Protein AF-A0A2W1JSF0-F1 (afdb_monomer_lite)

Structure (mmCIF, N/CA/C/O backbone):
data_AF-A0A2W1JSF0-F1
#
_entry.id   AF-A0A2W1JSF0-F1
#
loop_
_atom_site.group_PDB
_atom_site.id
_atom_site.type_symbol
_atom_site.label_atom_id
_atom_site.label_alt_id
_atom_site.label_comp_id
_atom_site.label_asym_id
_atom_site.label_entity_id
_atom_site.label_seq_id
_atom_site.pdbx_PDB_ins_code
_atom_site.Cartn_x
_atom_site.Cartn_y
_atom_site.Cartn_z
_atom_site.occupancy
_atom_site.B_iso_or_equiv
_atom_site.auth_seq_id
_atom_site.auth_comp_id
_atom_site.auth_asym_id
_atom_site.auth_atom_id
_atom_site.pdbx_PDB_model_num
ATOM 1 N N . MET A 1 1 ? -9.038 -30.472 50.597 1.00 50.09 1 MET A N 1
ATOM 2 C CA . MET A 1 1 ? -8.849 -29.335 49.670 1.00 50.09 1 MET A CA 1
ATOM 3 C C . MET A 1 1 ? -7.783 -29.728 48.658 1.00 50.09 1 MET A C 1
ATOM 5 O O . MET A 1 1 ? -6.605 -29.688 48.973 1.00 50.09 1 MET A O 1
ATOM 9 N N . LYS A 1 2 ? -8.177 -30.269 47.503 1.00 57.00 2 LYS A N 1
ATOM 10 C CA . LYS A 1 2 ? -7.254 -30.855 46.518 1.00 57.00 2 LYS A CA 1
ATOM 11 C C . LYS A 1 2 ? -7.828 -30.536 45.143 1.00 57.00 2 LYS A C 1
ATOM 13 O O . LYS A 1 2 ? -8.670 -31.278 44.676 1.00 57.00 2 LYS A O 1
ATOM 18 N N . ASN A 1 3 ? -7.523 -29.329 44.659 1.00 56.81 3 ASN A N 1
ATOM 19 C CA . ASN A 1 3 ? -7.727 -28.831 43.282 1.00 56.81 3 ASN A CA 1
ATOM 20 C C . ASN A 1 3 ? -7.264 -27.365 43.106 1.00 56.81 3 ASN A C 1
ATOM 22 O O . ASN A 1 3 ? -7.208 -26.872 41.986 1.00 56.81 3 ASN A O 1
ATOM 26 N N . GLN A 1 4 ? -6.853 -26.672 44.178 1.00 57.56 4 GLN A N 1
ATOM 27 C CA . GLN A 1 4 ? -6.382 -25.276 44.116 1.00 57.56 4 GLN A CA 1
ATOM 28 C C . GLN A 1 4 ? -5.031 -25.077 43.400 1.00 57.56 4 GLN A C 1
ATOM 30 O O . GLN A 1 4 ? -4.639 -23.940 43.171 1.00 57.56 4 GLN A O 1
ATOM 35 N N . PHE A 1 5 ? -4.331 -26.152 43.021 1.00 61.91 5 PHE A N 1
ATOM 36 C CA . PHE A 1 5 ? -3.051 -26.071 42.303 1.00 61.91 5 PHE A CA 1
ATOM 37 C C . PHE A 1 5 ? -3.205 -26.092 40.772 1.00 61.91 5 PHE A C 1
ATOM 39 O O . PHE A 1 5 ? -2.284 -25.718 40.058 1.00 61.91 5 PHE A O 1
ATOM 46 N N . LEU A 1 6 ? -4.371 -26.490 40.247 1.00 68.06 6 LEU A N 1
ATOM 47 C CA . LEU A 1 6 ? -4.594 -26.599 38.797 1.00 68.06 6 LEU A CA 1
ATOM 48 C C . LEU A 1 6 ? -4.899 -25.245 38.138 1.00 68.06 6 LEU A C 1
ATOM 50 O O . LEU A 1 6 ? -4.467 -24.993 37.017 1.00 68.06 6 LEU A O 1
ATOM 54 N N . LEU A 1 7 ? -5.585 -24.355 38.858 1.00 71.31 7 LEU A N 1
ATOM 55 C CA . LEU A 1 7 ? -5.893 -22.992 38.411 1.00 71.31 7 LEU A CA 1
ATOM 56 C C . LEU A 1 7 ? -4.648 -22.144 38.078 1.00 71.31 7 LEU A C 1
ATOM 58 O O . LEU A 1 7 ? -4.608 -21.588 36.981 1.00 71.31 7 LEU A O 1
ATOM 62 N N . PRO A 1 8 ? -3.623 -22.046 38.949 1.00 72.38 8 PRO A N 1
ATOM 63 C CA . PRO A 1 8 ? -2.445 -21.229 38.651 1.00 72.38 8 PRO A CA 1
ATOM 64 C C . PRO A 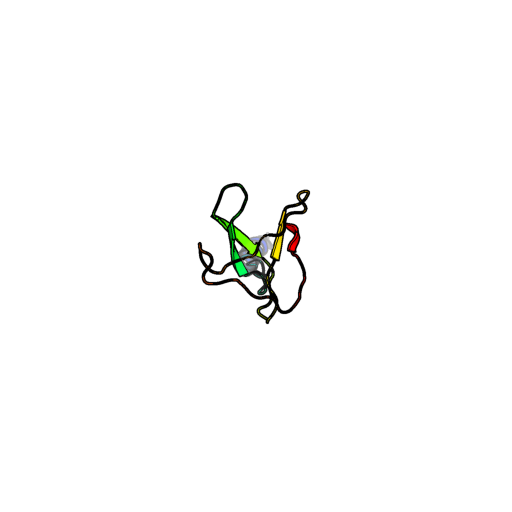1 8 ? -1.608 -21.785 37.490 1.00 72.38 8 PRO A C 1
ATOM 66 O O . PRO A 1 8 ? -1.054 -21.011 36.715 1.00 72.38 8 PRO A O 1
ATOM 69 N N . VAL A 1 9 ? -1.558 -23.110 37.318 1.00 78.81 9 VAL A N 1
ATOM 70 C CA . VAL A 1 9 ? -0.819 -23.743 36.213 1.00 78.81 9 VAL A CA 1
ATOM 71 C C . VAL A 1 9 ? -1.524 -23.513 34.872 1.00 78.81 9 VAL A C 1
ATOM 73 O O . VAL A 1 9 ? -0.872 -23.162 33.893 1.00 78.81 9 VAL A O 1
ATOM 76 N N . LEU A 1 10 ? -2.856 -23.625 34.826 1.00 78.25 10 LEU A N 1
ATOM 77 C CA . LEU A 1 10 ? -3.632 -23.333 33.617 1.00 78.25 10 LEU A CA 1
ATOM 78 C C . LEU A 1 10 ? -3.526 -21.853 33.213 1.00 78.25 10 LEU A C 1
ATOM 80 O O . LEU A 1 10 ? -3.369 -21.549 32.033 1.00 78.25 10 LEU A O 1
ATOM 84 N N . ALA A 1 11 ? -3.555 -20.939 34.188 1.00 77.94 11 ALA A N 1
ATOM 85 C CA . ALA A 1 11 ? -3.376 -19.509 33.945 1.00 77.94 11 ALA A CA 1
ATOM 86 C C . ALA A 1 11 ? -1.988 -19.188 33.366 1.00 77.94 11 ALA A C 1
ATOM 88 O O . ALA A 1 11 ? -1.877 -18.361 32.463 1.00 77.94 11 ALA A O 1
ATOM 89 N N . MET A 1 12 ? -0.941 -19.878 33.829 1.00 77.31 12 MET A N 1
ATOM 90 C CA . MET A 1 12 ? 0.414 -19.723 33.298 1.00 77.31 12 MET A CA 1
ATOM 91 C C . MET A 1 12 ? 0.516 -20.204 31.843 1.00 77.31 12 MET A C 1
ATOM 93 O O . MET A 1 12 ? 1.113 -19.524 31.015 1.00 77.31 12 MET A O 1
ATOM 97 N N . ILE A 1 13 ? -0.119 -21.331 31.506 1.00 78.56 13 ILE A N 1
ATOM 98 C CA . ILE A 1 13 ? -0.141 -21.864 30.134 1.00 78.56 13 ILE A CA 1
ATOM 99 C C . ILE A 1 13 ? -0.924 -20.934 29.194 1.00 78.56 13 ILE A C 1
ATOM 101 O O . ILE A 1 13 ? -0.473 -20.674 28.082 1.00 78.56 13 ILE A O 1
ATOM 105 N N . LEU A 1 14 ? -2.059 -20.387 29.641 1.00 74.75 14 LEU A N 1
ATOM 106 C CA . LEU A 1 14 ? -2.861 -19.443 28.853 1.00 74.75 14 LEU A CA 1
ATOM 107 C C . LEU A 1 14 ? -2.139 -18.106 28.630 1.00 74.75 14 LEU A C 1
ATOM 109 O O . LEU A 1 14 ? -2.166 -17.585 27.518 1.00 74.75 14 LEU A O 1
ATOM 113 N N . ALA A 1 15 ? -1.458 -17.575 29.649 1.00 72.62 15 ALA A N 1
ATOM 114 C CA . ALA A 1 15 ? -0.668 -16.350 29.521 1.00 72.62 15 ALA A CA 1
ATOM 115 C C . ALA A 1 15 ? 0.502 -16.518 28.535 1.00 72.62 15 ALA A C 1
ATOM 117 O O . ALA A 1 15 ? 0.751 -15.645 27.704 1.00 72.62 15 ALA A O 1
ATOM 118 N N . VAL A 1 16 ? 1.186 -17.666 28.577 1.00 73.19 16 VAL A N 1
ATOM 119 C CA . VAL A 1 16 ? 2.262 -17.983 27.627 1.00 73.19 16 VAL A CA 1
ATOM 120 C C . VAL A 1 16 ? 1.700 -18.236 26.222 1.00 73.19 16 VAL A C 1
ATOM 122 O O . VAL A 1 16 ? 2.277 -17.761 25.253 1.00 73.19 16 VAL A O 1
ATOM 125 N N . GLY A 1 17 ? 0.547 -18.897 26.086 1.00 67.75 17 GLY A N 1
ATOM 126 C CA . GLY A 1 17 ? -0.100 -19.142 24.790 1.00 67.75 17 GLY A CA 1
ATOM 127 C C . GLY A 1 17 ? -0.526 -17.863 24.061 1.00 67.75 17 GLY A C 1
ATOM 128 O O . GLY A 1 17 ? -0.300 -17.741 22.861 1.00 67.75 17 GLY A O 1
ATOM 129 N N . MET A 1 18 ? -1.051 -16.869 24.786 1.00 68.06 18 MET A N 1
ATOM 130 C CA . MET A 1 18 ? -1.386 -15.551 24.220 1.00 68.06 18 MET A CA 1
ATOM 131 C C . MET A 1 18 ? -0.152 -14.702 23.872 1.00 68.06 18 MET A C 1
ATOM 133 O O . MET A 1 18 ? -0.279 -13.706 23.168 1.00 68.06 18 MET A O 1
ATOM 137 N N . SER A 1 19 ? 1.049 -15.085 24.322 1.00 65.75 19 SER A N 1
ATOM 138 C CA . SER A 1 19 ? 2.288 -14.382 23.947 1.00 65.75 19 SER A CA 1
ATOM 139 C C . SER A 1 19 ? 2.695 -14.640 22.489 1.00 65.75 19 SER A C 1
ATOM 141 O O . SER A 1 19 ? 3.472 -13.870 21.935 1.00 65.75 19 SER A O 1
ATOM 143 N N . PHE A 1 20 ? 2.163 -15.698 21.864 1.00 63.12 20 PHE A N 1
ATOM 144 C CA . PHE A 1 20 ? 2.458 -16.076 20.476 1.00 63.12 20 PHE A CA 1
ATOM 145 C C . PHE A 1 20 ? 1.290 -15.829 19.516 1.00 63.12 20 PHE A C 1
ATOM 147 O O . PHE A 1 20 ? 1.449 -16.016 18.316 1.00 63.12 20 PHE A O 1
ATOM 154 N N . THR A 1 21 ? 0.132 -15.369 20.005 1.00 58.16 21 THR A N 1
ATOM 155 C CA . THR A 1 21 ? -0.946 -14.862 19.143 1.00 58.16 21 THR A CA 1
ATOM 156 C C . THR A 1 21 ? -0.644 -13.415 18.756 1.00 58.16 21 THR A C 1
ATOM 158 O O . THR A 1 21 ? -1.434 -12.505 19.004 1.00 58.16 21 THR A O 1
ATOM 161 N N . THR A 1 22 ? 0.542 -13.166 18.205 1.00 58.62 22 THR A N 1
ATOM 162 C CA . THR A 1 22 ? 0.729 -11.980 17.376 1.00 58.62 22 THR A CA 1
ATOM 163 C C . THR A 1 22 ? -0.184 -12.193 16.182 1.00 58.62 22 THR A C 1
ATOM 165 O O . THR A 1 22 ? -0.045 -13.216 15.514 1.00 58.62 22 THR A O 1
ATOM 168 N N . LEU A 1 23 ? -1.157 -11.296 15.983 1.00 55.25 23 LEU A N 1
ATOM 169 C CA . LEU A 1 23 ? -1.965 -11.245 14.765 1.00 55.25 23 LEU A CA 1
ATOM 170 C C . LEU A 1 23 ? -1.015 -11.511 13.602 1.00 55.25 23 LEU A C 1
ATOM 172 O O . LEU A 1 23 ? -0.011 -10.803 13.500 1.00 55.25 23 LEU A O 1
ATOM 176 N N . GLU A 1 24 ? -1.264 -12.572 12.833 1.00 51.22 24 GLU A N 1
ATOM 177 C 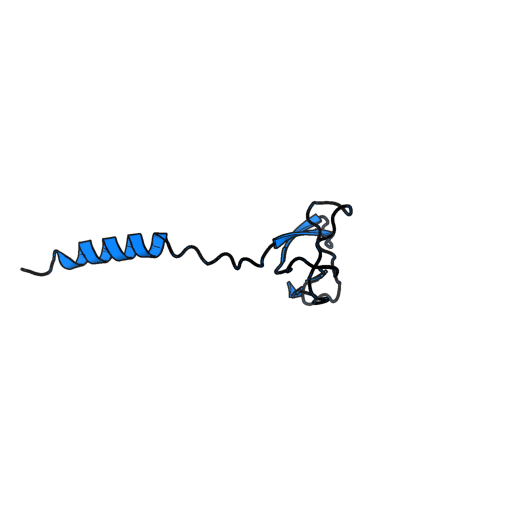CA . GLU A 1 24 ? -0.533 -12.819 11.597 1.00 51.22 24 GLU A CA 1
ATOM 178 C C . GLU A 1 24 ? -0.586 -11.492 10.843 1.00 51.22 24 GLU A C 1
ATOM 180 O O . GLU A 1 24 ? -1.664 -11.024 10.470 1.00 51.22 24 GLU A O 1
ATOM 185 N N . ALA A 1 25 ? 0.553 -10.801 10.768 1.00 49.56 25 ALA A N 1
ATOM 186 C CA . ALA A 1 25 ? 0.685 -9.663 9.891 1.00 49.56 25 ALA A CA 1
ATOM 187 C C . ALA A 1 25 ? 0.485 -10.288 8.521 1.00 49.56 25 ALA A C 1
ATOM 189 O O . ALA A 1 25 ? 1.375 -10.997 8.065 1.00 49.56 25 ALA A O 1
ATOM 190 N N . ASN A 1 26 ? -0.731 -10.169 7.979 1.00 50.09 26 ASN A N 1
ATOM 191 C CA . ASN A 1 26 ? -1.077 -10.692 6.668 1.00 50.09 26 ASN A CA 1
ATOM 192 C C . ASN A 1 26 ? 0.053 -10.244 5.740 1.00 50.09 26 ASN A C 1
ATOM 194 O O . ASN A 1 26 ? 0.259 -9.042 5.564 1.00 50.09 26 ASN A O 1
ATOM 198 N N . GLU A 1 27 ? 0.864 -11.208 5.298 1.00 53.66 27 GLU A N 1
ATOM 199 C CA . GLU A 1 27 ? 2.197 -10.964 4.734 1.00 53.66 27 GLU A CA 1
ATOM 200 C C . GLU A 1 27 ? 2.130 -10.192 3.400 1.00 53.66 27 GLU A C 1
ATOM 202 O O . GLU A 1 27 ? 3.168 -9.859 2.833 1.00 53.66 27 GLU A O 1
ATOM 207 N N . GLY A 1 28 ? 0.919 -9.874 2.923 1.00 59.53 28 GLY A N 1
ATOM 208 C CA . GLY A 1 28 ? 0.643 -9.029 1.764 1.00 59.53 28 GLY A CA 1
ATOM 209 C C . GLY A 1 28 ? 0.503 -7.525 2.046 1.00 59.53 28 GLY A C 1
ATOM 210 O O . GLY A 1 28 ? 0.656 -6.727 1.122 1.00 59.53 28 GLY A O 1
ATOM 211 N N . TYR A 1 29 ? 0.305 -7.079 3.299 1.00 72.75 29 TYR A N 1
ATOM 212 C CA . TYR A 1 29 ? 0.214 -5.636 3.569 1.00 72.75 29 TYR A CA 1
ATOM 213 C C . TYR A 1 29 ? 1.586 -4.960 3.507 1.00 72.75 29 TYR A C 1
ATOM 215 O O . TYR A 1 29 ? 2.418 -5.083 4.409 1.00 72.75 29 TYR A O 1
ATOM 223 N N . VAL A 1 30 ? 1.788 -4.161 2.464 1.00 80.62 30 VAL A N 1
ATOM 224 C CA . VAL A 1 30 ? 2.937 -3.279 2.294 1.00 80.62 30 VAL A CA 1
ATOM 225 C C . VAL A 1 30 ? 2.560 -1.878 2.764 1.00 80.62 30 VAL A C 1
ATOM 227 O O . VAL A 1 30 ? 1.532 -1.316 2.385 1.00 80.62 30 VAL A O 1
ATOM 230 N N . THR A 1 31 ? 3.413 -1.279 3.591 1.00 87.00 31 THR A N 1
ATOM 231 C CA . THR A 1 31 ? 3.270 0.130 3.952 1.00 87.00 31 THR A CA 1
ATOM 232 C C . THR A 1 31 ? 3.833 1.009 2.838 1.00 87.00 31 THR A C 1
ATOM 234 O O . THR A 1 31 ? 5.034 0.983 2.565 1.00 87.00 31 THR A O 1
ATOM 237 N N . GLY A 1 32 ? 2.972 1.811 2.222 1.00 89.31 32 GLY A N 1
ATOM 238 C CA . GLY A 1 32 ? 3.316 2.763 1.174 1.00 89.31 32 GLY A CA 1
ATOM 239 C C . GLY A 1 32 ? 2.873 4.187 1.496 1.00 89.31 32 GLY A C 1
ATOM 240 O O . GLY A 1 32 ? 2.396 4.494 2.588 1.00 89.31 32 GLY A O 1
ATOM 241 N N . TRP A 1 33 ? 3.055 5.068 0.524 1.00 92.06 33 TRP A N 1
ATOM 242 C CA . TRP A 1 33 ? 2.745 6.488 0.586 1.0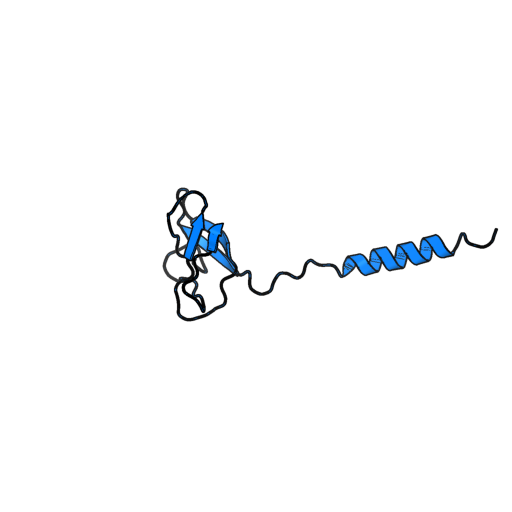0 92.06 33 TRP A CA 1
ATOM 243 C C . TRP A 1 33 ? 1.894 6.887 -0.605 1.00 92.06 33 TRP A C 1
ATOM 245 O O . TRP A 1 33 ? 2.151 6.446 -1.718 1.00 92.06 33 TRP A O 1
ATOM 255 N N . ILE A 1 34 ? 0.931 7.766 -0.393 1.00 93.00 34 ILE A N 1
ATOM 256 C CA . ILE A 1 34 ? 0.127 8.360 -1.459 1.00 93.00 34 ILE A CA 1
ATOM 257 C C . ILE A 1 34 ? 0.198 9.878 -1.360 1.00 93.00 34 ILE A C 1
ATOM 259 O O . ILE A 1 34 ? 0.398 10.418 -0.274 1.00 93.00 34 ILE A O 1
ATOM 263 N N . ASP A 1 35 ? 0.001 10.566 -2.478 1.00 92.56 35 ASP A N 1
ATOM 264 C CA . ASP A 1 35 ? -0.207 12.015 -2.498 1.00 92.56 35 ASP A CA 1
ATOM 265 C C . ASP A 1 35 ? -1.714 12.297 -2.465 1.00 92.56 35 ASP A C 1
ATOM 267 O O . ASP A 1 35 ? -2.386 12.387 -3.495 1.00 92.56 35 ASP A O 1
ATOM 271 N N . GLY A 1 36 ? -2.260 12.299 -1.249 1.00 87.31 36 GLY A N 1
ATOM 272 C CA . GLY A 1 36 ? -3.676 12.502 -0.981 1.00 87.31 36 GLY A CA 1
ATOM 273 C C . GLY A 1 36 ? -4.087 13.981 -1.025 1.00 87.31 36 GLY A C 1
ATOM 274 O O . GLY A 1 36 ? -3.268 14.876 -1.236 1.00 87.31 36 GLY A O 1
ATOM 275 N N . PRO A 1 37 ? -5.368 14.293 -0.763 1.00 84.31 37 PRO A N 1
ATOM 276 C CA . PRO A 1 37 ? -5.870 15.672 -0.771 1.00 84.31 37 PRO A CA 1
ATOM 277 C C . PRO A 1 37 ? -5.203 16.583 0.276 1.00 84.31 37 PRO A C 1
ATOM 279 O O . PRO A 1 37 ? -5.226 17.803 0.122 1.00 84.31 37 PRO A O 1
ATOM 282 N N . ASN A 1 38 ? -4.602 16.006 1.322 1.00 85.50 38 ASN A N 1
ATOM 283 C CA . ASN A 1 38 ? -3.878 16.732 2.369 1.00 85.50 38 ASN A CA 1
ATOM 284 C C . ASN A 1 38 ? -2.346 16.638 2.214 1.00 85.50 38 ASN A C 1
ATOM 286 O O . ASN A 1 38 ? -1.613 17.045 3.118 1.00 85.50 38 ASN A O 1
ATOM 290 N N . GLY A 1 39 ? -1.862 16.117 1.081 1.00 89.94 39 GLY A N 1
ATOM 291 C CA . GLY A 1 39 ? -0.454 15.834 0.814 1.00 89.94 39 GLY A CA 1
ATOM 292 C C . GLY A 1 39 ? -0.076 14.377 1.085 1.00 89.94 39 GLY A C 1
ATOM 293 O O . GLY A 1 39 ? -0.919 13.481 1.056 1.00 89.94 39 GLY A O 1
ATOM 294 N N . TRP A 1 40 ? 1.214 14.143 1.336 1.00 91.25 40 TRP A N 1
ATOM 295 C CA . TRP A 1 40 ? 1.764 12.797 1.482 1.00 91.25 40 TRP A CA 1
ATOM 296 C C . TRP A 1 40 ? 1.289 12.099 2.759 1.00 91.25 40 TRP A C 1
ATOM 298 O O . TRP A 1 40 ? 1.694 12.466 3.864 1.00 91.25 40 TRP A O 1
ATOM 308 N N . GLU A 1 41 ? 0.503 11.040 2.596 1.00 91.19 41 GLU A N 1
ATOM 309 C CA . GLU A 1 41 ? -0.057 10.226 3.677 1.00 91.19 41 GLU A CA 1
ATOM 310 C C . GLU A 1 41 ? 0.426 8.776 3.554 1.00 91.19 41 G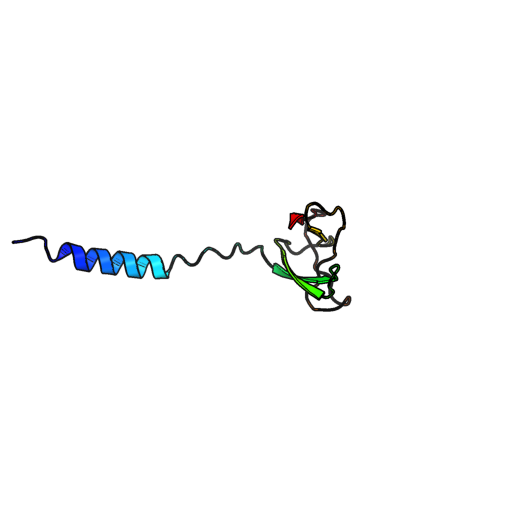LU A C 1
ATOM 312 O O . GLU A 1 41 ? 0.650 8.267 2.454 1.00 91.19 41 GLU A O 1
ATOM 317 N N . GLN A 1 42 ? 0.631 8.115 4.695 1.00 90.31 42 GLN A N 1
ATOM 318 C CA . GLN A 1 42 ? 1.071 6.723 4.748 1.00 90.31 42 GLN A CA 1
ATOM 319 C C . GLN A 1 42 ? -0.147 5.795 4.758 1.00 90.31 42 GLN A C 1
ATOM 321 O O . GLN A 1 42 ? -1.067 5.991 5.553 1.00 90.31 42 GLN A O 1
ATOM 326 N N . VAL A 1 43 ? -0.138 4.773 3.907 1.00 88.69 43 VAL A N 1
ATOM 327 C CA . VAL A 1 43 ? -1.220 3.790 3.768 1.00 88.69 43 VAL A CA 1
ATOM 328 C C . VAL A 1 43 ? -0.664 2.376 3.867 1.00 88.69 43 VAL A C 1
ATOM 330 O O . VAL A 1 43 ? 0.458 2.111 3.441 1.00 88.69 43 VAL A O 1
ATOM 333 N N . ASN A 1 44 ? -1.442 1.459 4.437 1.00 87.94 44 ASN A N 1
ATOM 334 C CA . ASN A 1 44 ? -1.132 0.032 4.405 1.00 87.94 44 ASN A CA 1
ATOM 335 C C . ASN A 1 4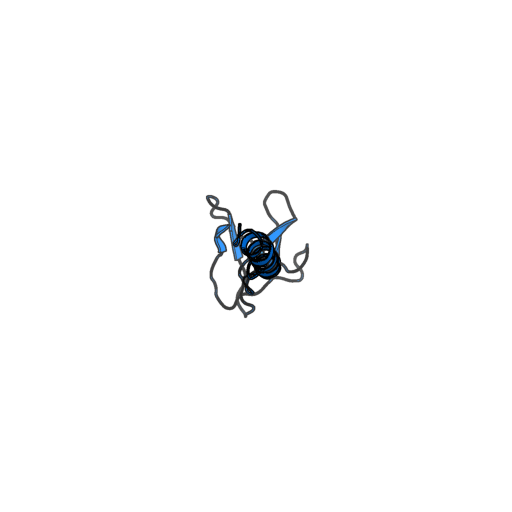4 ? -2.021 -0.609 3.351 1.00 87.94 44 ASN A C 1
ATOM 337 O O . ASN A 1 44 ? -3.243 -0.543 3.466 1.00 87.94 44 ASN A O 1
ATOM 341 N N . VAL A 1 45 ? -1.405 -1.181 2.326 1.00 85.69 45 VAL A N 1
ATOM 342 C CA . VAL A 1 45 ? -2.099 -1.700 1.148 1.00 85.69 45 VAL A CA 1
ATOM 343 C C . VAL A 1 45 ? -1.695 -3.139 0.915 1.00 85.69 45 VAL A C 1
ATOM 345 O O . VAL A 1 45 ? -0.529 -3.484 1.084 1.00 85.69 45 VAL A O 1
ATOM 348 N N . ASP A 1 46 ? -2.654 -3.977 0.551 1.00 85.12 46 ASP A N 1
ATOM 349 C CA . ASP A 1 46 ? -2.396 -5.370 0.187 1.00 85.12 46 ASP A CA 1
ATOM 350 C C . ASP A 1 46 ? -2.023 -5.447 -1.299 1.00 85.12 46 ASP A C 1
ATOM 352 O O . ASP A 1 46 ? -2.830 -5.819 -2.145 1.00 85.12 46 ASP A O 1
ATOM 356 N N . CYS A 1 47 ? -0.827 -4.956 -1.632 1.00 80.94 47 CYS A N 1
ATOM 357 C CA . CYS A 1 47 ? -0.309 -4.992 -2.997 1.00 80.94 47 CYS A CA 1
ATOM 358 C C . CYS A 1 47 ? 0.758 -6.078 -3.108 1.00 80.94 47 CYS A C 1
ATOM 360 O O . CYS A 1 47 ? 1.899 -5.895 -2.675 1.00 80.94 47 CYS A O 1
ATOM 362 N N . GLU A 1 48 ? 0.399 -7.196 -3.733 1.00 79.94 48 GLU A N 1
ATOM 363 C CA . GLU A 1 48 ? 1.357 -8.231 -4.119 1.00 79.94 48 GLU A CA 1
ATOM 364 C C . GLU A 1 48 ? 2.312 -7.675 -5.187 1.00 79.94 48 GLU A C 1
ATOM 366 O O . GLU A 1 48 ? 1.861 -7.181 -6.210 1.00 79.94 48 GLU A O 1
ATOM 371 N N . MET A 1 49 ? 3.633 -7.750 -4.995 1.00 78.56 49 MET A N 1
ATOM 372 C CA . MET A 1 49 ? 4.598 -7.136 -5.924 1.00 78.56 49 MET A CA 1
ATOM 373 C C . MET A 1 49 ? 4.538 -7.742 -7.339 1.00 78.56 49 MET A C 1
ATOM 375 O O . MET A 1 49 ? 4.824 -8.927 -7.515 1.00 78.56 49 MET A O 1
ATOM 379 N N . GLY A 1 50 ? 4.262 -6.914 -8.353 1.00 82.19 50 GLY A N 1
ATOM 380 C CA . GLY A 1 50 ? 4.195 -7.335 -9.760 1.00 82.19 50 GLY A CA 1
ATOM 381 C C . GLY A 1 50 ? 4.542 -6.236 -10.769 1.00 82.19 50 GLY A C 1
ATOM 382 O O . GLY A 1 50 ? 5.410 -5.410 -10.499 1.00 82.19 50 GLY A O 1
ATOM 383 N N . ASP A 1 51 ? 3.900 -6.250 -11.941 1.00 84.62 51 ASP A N 1
ATOM 384 C CA . ASP A 1 51 ? 4.185 -5.333 -13.061 1.00 84.62 51 ASP A CA 1
ATOM 385 C C . ASP A 1 51 ? 3.164 -4.184 -13.214 1.00 84.62 51 ASP A C 1
ATOM 387 O O . ASP A 1 51 ? 3.451 -3.183 -13.879 1.00 84.62 51 ASP A O 1
ATOM 391 N N . PHE A 1 52 ? 1.986 -4.300 -12.600 1.00 87.06 52 PHE A N 1
ATOM 392 C CA . PHE A 1 52 ? 0.907 -3.313 -12.673 1.00 87.06 52 PHE A CA 1
ATOM 393 C C . PHE A 1 52 ? 1.076 -2.208 -11.637 1.00 87.06 52 PHE A C 1
ATOM 395 O O . PHE A 1 52 ? 1.856 -2.330 -10.700 1.00 87.06 52 PHE A O 1
ATOM 402 N N . ASP A 1 53 ? 0.368 -1.101 -11.803 1.00 88.75 53 ASP A N 1
ATOM 403 C CA . ASP A 1 53 ? 0.382 -0.009 -10.836 1.00 88.75 53 ASP A CA 1
ATOM 404 C C . ASP A 1 53 ? -0.489 -0.348 -9.617 1.00 88.75 53 ASP A C 1
ATOM 406 O O . ASP A 1 53 ? -1.631 -0.773 -9.756 1.00 88.75 53 ASP A O 1
ATOM 410 N N . CYS A 1 54 ? 0.065 -0.194 -8.410 1.00 90.12 54 CYS A N 1
ATOM 411 C CA . CYS A 1 54 ? -0.696 -0.321 -7.168 1.00 90.12 54 CYS A CA 1
ATOM 412 C C . CYS A 1 54 ? -1.469 0.984 -6.908 1.00 90.12 54 CYS A C 1
ATOM 414 O O . CYS A 1 54 ? -0.875 1.997 -6.517 1.00 90.12 54 CYS A O 1
ATOM 416 N N . GLU A 1 55 ? -2.784 0.953 -7.124 1.00 91.38 55 GLU A N 1
ATOM 417 C CA . GLU A 1 55 ? -3.687 2.086 -6.914 1.00 91.38 55 GLU A CA 1
ATOM 418 C C . GLU A 1 55 ? -4.635 1.844 -5.733 1.00 91.38 55 GLU A C 1
ATOM 420 O O . GLU A 1 55 ? -5.135 0.740 -5.518 1.00 91.38 55 GLU A O 1
ATOM 425 N N . VAL A 1 56 ? -4.931 2.908 -4.987 1.00 90.19 56 VAL A N 1
ATOM 426 C CA . VAL A 1 56 ? -5.942 2.905 -3.922 1.00 90.19 56 VAL A CA 1
ATOM 427 C C . VAL A 1 56 ? -7.033 3.922 -4.197 1.00 90.19 56 VAL A C 1
ATOM 429 O O . VAL A 1 56 ? -6.814 4.924 -4.877 1.00 90.19 56 VAL A O 1
ATOM 432 N N . ARG A 1 57 ? -8.201 3.718 -3.601 1.00 90.50 57 ARG A N 1
ATOM 433 C CA . ARG A 1 57 ? -9.313 4.661 -3.643 1.00 90.50 57 ARG A CA 1
ATOM 434 C C . ARG A 1 57 ? -9.933 4.798 -2.259 1.00 90.50 57 ARG A C 1
ATOM 436 O O . ARG A 1 57 ? -10.253 3.801 -1.631 1.00 90.50 57 ARG A O 1
ATOM 443 N N . PHE A 1 58 ? -10.164 6.029 -1.810 1.00 86.00 58 PHE A N 1
ATOM 444 C CA . PHE A 1 58 ? -10.863 6.278 -0.545 1.00 86.00 58 PHE A CA 1
ATOM 445 C C . PHE A 1 58 ? -12.363 6.358 -0.759 1.00 86.00 58 PHE A C 1
ATOM 447 O O . PHE A 1 58 ? -12.832 7.291 -1.410 1.00 86.00 58 PHE A O 1
ATOM 454 N N . LEU A 1 59 ? -13.148 5.457 -0.175 1.00 83.25 59 LEU A N 1
ATOM 455 C CA . LEU A 1 59 ? -14.604 5.549 -0.297 1.00 83.25 59 LEU A CA 1
ATOM 456 C C . LEU A 1 59 ? -15.161 6.711 0.552 1.00 83.25 59 LEU A C 1
ATOM 458 O O . LEU A 1 59 ? -14.710 6.943 1.672 1.00 83.25 59 LEU A O 1
ATOM 462 N N . PRO A 1 60 ? -16.169 7.463 0.064 1.00 82.19 60 PRO A N 1
ATOM 463 C CA . PRO A 1 60 ? -16.916 7.293 -1.189 1.00 82.19 60 PRO A CA 1
ATOM 464 C C . PRO A 1 60 ? -16.330 8.062 -2.394 1.00 82.19 60 PRO A C 1
ATOM 466 O O . PRO A 1 60 ? -17.025 8.264 -3.390 1.00 82.19 60 PRO A O 1
ATOM 469 N N . ASN A 1 61 ? -15.100 8.565 -2.310 1.00 80.06 61 ASN A N 1
ATOM 470 C CA . ASN A 1 61 ? -14.475 9.344 -3.373 1.00 80.06 61 ASN A CA 1
ATOM 471 C C . ASN A 1 61 ? -14.002 8.420 -4.519 1.00 80.06 61 ASN A C 1
ATOM 473 O O . ASN A 1 61 ? -13.268 7.472 -4.270 1.00 80.06 61 ASN A O 1
ATOM 477 N N . PRO A 1 62 ? -14.366 8.680 -5.789 1.00 80.94 62 PRO A N 1
ATOM 478 C CA . PRO A 1 62 ? -13.923 7.871 -6.925 1.00 80.94 62 PRO A CA 1
ATOM 479 C C . PRO A 1 62 ? -12.459 8.105 -7.344 1.00 80.94 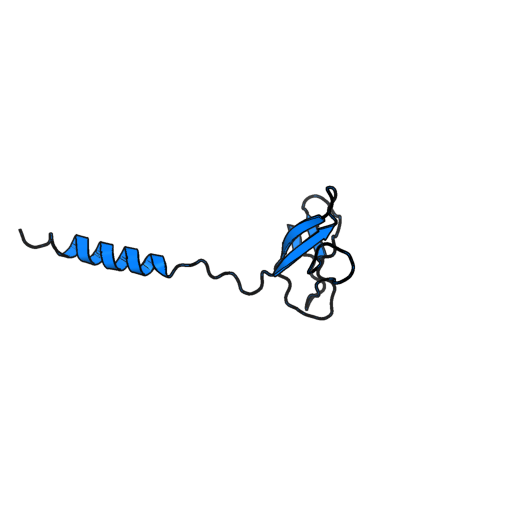62 PRO A C 1
ATOM 481 O O . PRO A 1 62 ? -12.042 7.574 -8.367 1.00 80.94 62 PRO A O 1
ATOM 484 N N . THR A 1 63 ? -11.688 8.925 -6.625 1.00 88.31 63 THR A N 1
ATOM 485 C CA . THR A 1 63 ? -10.311 9.275 -7.013 1.00 88.31 63 THR A CA 1
ATOM 486 C C . THR A 1 63 ? -9.350 8.124 -6.731 1.00 88.31 63 THR A C 1
ATOM 488 O O . THR A 1 63 ? -9.304 7.623 -5.609 1.00 88.31 63 THR A O 1
ATOM 491 N N . HIS A 1 64 ? -8.579 7.734 -7.746 1.00 90.12 64 HIS A N 1
ATOM 492 C CA . HIS A 1 64 ? -7.521 6.736 -7.629 1.00 90.12 64 HIS A CA 1
ATOM 493 C C . HIS A 1 64 ? -6.203 7.428 -7.267 1.00 90.12 64 HIS A C 1
ATOM 495 O O . HIS A 1 64 ? -5.875 8.482 -7.819 1.00 90.12 64 HIS A O 1
ATOM 501 N N . TYR A 1 65 ? -5.452 6.834 -6.348 1.00 91.31 65 TYR A N 1
ATOM 502 C CA . TYR A 1 65 ? -4.165 7.324 -5.881 1.00 91.31 65 TYR A CA 1
ATOM 503 C C . TYR A 1 65 ? -3.108 6.243 -6.075 1.00 91.31 65 TYR A C 1
ATOM 505 O O . TYR A 1 65 ? -3.224 5.145 -5.537 1.00 91.31 65 TYR A O 1
ATOM 513 N N . GLN A 1 66 ? -2.050 6.579 -6.807 1.00 92.31 66 GLN A N 1
ATOM 514 C CA . GLN A 1 66 ? -0.874 5.726 -6.935 1.00 92.31 66 GLN A CA 1
ATOM 515 C C . GLN A 1 66 ? -0.152 5.619 -5.589 1.00 92.31 66 GLN A C 1
ATOM 517 O O . GLN A 1 66 ? 0.158 6.637 -4.964 1.00 92.31 66 GLN A O 1
ATOM 522 N N . VAL A 1 67 ? 0.180 4.395 -5.186 1.00 92.06 67 VAL A N 1
ATOM 523 C CA . VAL A 1 67 ? 0.990 4.133 -3.994 1.00 92.06 67 VAL A CA 1
ATOM 524 C C . VAL A 1 67 ? 2.475 4.154 -4.354 1.00 92.06 67 VAL A C 1
ATOM 526 O O . VAL A 1 67 ? 2.882 3.669 -5.409 1.00 92.06 67 VAL A O 1
ATOM 529 N N . TYR A 1 68 ? 3.305 4.694 -3.468 1.00 92.31 68 TYR A N 1
ATOM 530 C CA . TYR A 1 68 ? 4.754 4.821 -3.597 1.00 92.31 68 TYR A CA 1
ATOM 531 C C . TYR A 1 68 ? 5.466 4.207 -2.388 1.00 92.31 68 TYR A C 1
ATOM 533 O O . TYR A 1 68 ? 4.963 4.236 -1.270 1.00 92.31 68 TYR A O 1
ATOM 541 N N . LEU A 1 69 ? 6.681 3.692 -2.580 1.00 88.69 69 LEU A N 1
ATOM 542 C CA . LEU A 1 69 ? 7.507 3.147 -1.489 1.00 88.69 69 LEU A CA 1
ATOM 543 C C . LEU A 1 69 ? 8.042 4.231 -0.539 1.00 88.69 69 LEU A C 1
ATOM 545 O O . LEU A 1 69 ? 8.366 3.965 0.616 1.00 88.69 69 LEU A O 1
ATOM 549 N N . THR A 1 70 ? 8.160 5.462 -1.027 1.00 89.69 70 THR A N 1
ATOM 550 C CA . THR A 1 70 ? 8.720 6.610 -0.304 1.00 89.69 70 THR A CA 1
ATOM 551 C C . THR A 1 70 ? 7.881 7.847 -0.578 1.00 89.69 70 THR A C 1
ATOM 553 O O . THR A 1 70 ? 7.269 7.929 -1.638 1.00 89.69 70 THR A O 1
ATOM 556 N N . GLN A 1 71 ? 7.918 8.845 0.307 1.00 89.81 71 GLN A N 1
ATOM 557 C CA . GLN A 1 71 ? 7.340 10.161 0.016 1.00 89.81 71 GLN A CA 1
ATOM 558 C C . GLN A 1 71 ? 8.027 10.782 -1.211 1.00 89.81 71 GLN A C 1
ATOM 560 O O . GLN A 1 71 ? 9.190 11.186 -1.140 1.00 89.81 71 GLN A O 1
ATOM 565 N N . GLY A 1 72 ? 7.322 10.825 -2.341 1.00 89.19 72 GLY A N 1
ATOM 566 C CA . GLY A 1 72 ? 7.821 11.326 -3.621 1.00 89.19 72 GLY A CA 1
ATOM 567 C C . GLY A 1 72 ? 7.475 10.419 -4.805 1.00 89.19 72 GLY A C 1
ATOM 568 O O . GLY A 1 72 ? 7.198 9.235 -4.654 1.00 89.19 72 GLY A O 1
ATOM 569 N N . TYR A 1 73 ? 7.554 10.970 -6.016 1.00 88.75 73 TYR A N 1
ATOM 570 C CA . TYR A 1 73 ? 7.098 10.292 -7.240 1.00 88.75 73 TYR A CA 1
ATOM 571 C C . TYR A 1 73 ? 8.113 9.320 -7.867 1.00 88.75 73 TYR A C 1
ATOM 573 O O . TYR A 1 73 ? 7.885 8.796 -8.953 1.00 88.75 73 TYR A O 1
ATOM 581 N N . SER A 1 74 ? 9.261 9.095 -7.224 1.00 84.69 74 SER A N 1
ATOM 582 C CA . SER A 1 74 ? 10.383 8.369 -7.837 1.00 84.69 74 SER A CA 1
ATOM 583 C C . SER A 1 74 ? 10.267 6.844 -7.753 1.00 84.69 74 SER A C 1
ATOM 585 O O . SER A 1 74 ? 10.970 6.158 -8.487 1.00 84.69 74 SER A O 1
ATOM 587 N N . ASN A 1 75 ? 9.415 6.311 -6.868 1.00 86.69 75 ASN A N 1
ATOM 588 C CA . ASN A 1 75 ? 9.343 4.876 -6.566 1.00 86.69 75 ASN A CA 1
ATOM 589 C C . ASN A 1 75 ? 7.884 4.393 -6.447 1.00 86.69 75 ASN A C 1
ATOM 591 O O . ASN A 1 75 ? 7.426 4.158 -5.323 1.00 86.69 75 ASN A O 1
ATOM 595 N N . PRO A 1 76 ? 7.129 4.293 -7.556 1.00 88.94 76 PRO A N 1
ATOM 596 C CA . PRO A 1 76 ? 5.771 3.760 -7.520 1.00 88.94 76 PRO A CA 1
ATOM 597 C C . PRO A 1 76 ? 5.793 2.287 -7.104 1.00 88.94 76 PRO A C 1
ATOM 599 O O . PRO A 1 76 ? 6.626 1.507 -7.570 1.00 88.94 76 PRO A O 1
ATOM 602 N N . LEU A 1 77 ? 4.883 1.919 -6.210 1.00 88.38 77 LEU A N 1
ATOM 603 C CA . LEU A 1 77 ? 4.642 0.541 -5.822 1.00 88.38 77 LEU A CA 1
ATOM 604 C C . LEU A 1 77 ? 3.910 -0.179 -6.959 1.00 88.38 77 LEU A C 1
ATOM 606 O O . LEU A 1 77 ? 3.018 0.386 -7.598 1.00 88.38 77 LEU A O 1
ATOM 610 N N . LYS A 1 78 ? 4.302 -1.427 -7.206 1.00 88.00 78 LYS A N 1
ATOM 611 C CA . LYS A 1 78 ? 3.736 -2.252 -8.268 1.00 88.00 78 LYS A CA 1
ATOM 612 C C . LYS A 1 78 ? 2.946 -3.426 -7.701 1.00 88.00 78 LYS A C 1
ATOM 614 O O . LYS A 1 78 ? 3.311 -3.943 -6.648 1.00 88.00 78 LYS A O 1
ATOM 619 N N . SER A 1 79 ? 1.905 -3.832 -8.419 1.00 83.81 79 SER A N 1
ATOM 620 C CA . SER A 1 79 ? 0.978 -4.913 -8.095 1.00 83.81 79 SER A CA 1
ATOM 621 C C . SER A 1 79 ? 1.036 -6.039 -9.143 1.00 83.81 79 SER A C 1
ATOM 623 O O . SER A 1 79 ? 1.360 -5.795 -10.306 1.00 83.81 79 SER A O 1
ATOM 625 N N . VAL A 1 80 ? 0.708 -7.280 -8.784 1.00 83.50 80 VAL A N 1
ATOM 626 C CA . VAL A 1 80 ? 0.501 -8.387 -9.746 1.00 83.50 80 VAL A CA 1
ATOM 627 C C . VAL A 1 80 ? -0.816 -8.271 -10.514 1.00 83.50 80 VAL A C 1
ATOM 629 O O . VAL A 1 80 ? -1.006 -8.973 -11.509 1.00 83.50 80 VAL A O 1
ATOM 632 N N . SER A 1 81 ? -1.716 -7.395 -10.070 1.00 78.81 81 SER A N 1
ATOM 633 C CA . SER A 1 81 ? -3.049 -7.193 -10.631 1.00 78.81 81 SER A CA 1
ATOM 634 C C . SER A 1 81 ? -3.385 -5.703 -10.744 1.00 78.81 81 SER A C 1
ATOM 636 O O . SER A 1 81 ? -2.897 -4.885 -9.970 1.00 78.81 81 SER A O 1
ATOM 638 N N . GLU A 1 82 ? -4.256 -5.348 -11.692 1.00 80.88 82 GLU A N 1
ATOM 639 C CA . GLU A 1 82 ? -4.821 -3.991 -11.847 1.00 80.88 82 GLU A CA 1
ATOM 640 C C . GLU A 1 82 ? -5.956 -3.713 -10.838 1.00 80.88 82 GLU A C 1
ATOM 642 O O . GLU A 1 82 ? -6.882 -2.948 -11.112 1.00 80.88 82 GLU A O 1
ATOM 647 N N . GLU A 1 83 ? -5.952 -4.397 -9.692 1.00 81.50 83 GLU A N 1
ATOM 648 C CA . GLU A 1 83 ? -6.980 -4.225 -8.673 1.00 81.50 83 GLU A CA 1
ATOM 649 C C . GLU A 1 83 ? -6.771 -2.910 -7.915 1.00 81.50 83 GLU A C 1
ATOM 651 O O . GLU A 1 83 ? -5.688 -2.634 -7.402 1.00 81.50 83 GLU A O 1
ATOM 656 N N . VAL A 1 84 ? -7.832 -2.103 -7.837 1.00 81.88 84 VAL A N 1
ATOM 657 C CA . VAL A 1 84 ? -7.844 -0.868 -7.048 1.00 81.88 84 VAL A CA 1
ATOM 658 C C . VAL A 1 84 ? -8.296 -1.204 -5.636 1.00 81.88 84 VAL A C 1
ATOM 660 O O . VAL A 1 84 ? -9.410 -1.691 -5.437 1.00 81.88 84 VAL A O 1
ATOM 663 N N . ILE A 1 85 ? -7.449 -0.907 -4.657 1.00 84.12 85 ILE A N 1
ATOM 664 C CA . ILE A 1 85 ? -7.713 -1.215 -3.251 1.00 84.12 85 ILE A CA 1
ATOM 665 C C . ILE A 1 85 ? -8.584 -0.113 -2.642 1.00 84.12 85 ILE A C 1
ATOM 667 O O . ILE A 1 85 ? -8.195 1.056 -2.609 1.00 84.12 85 ILE A O 1
ATOM 671 N N . ASP A 1 86 ? -9.757 -0.483 -2.132 1.00 84.06 86 ASP A N 1
ATOM 672 C CA . ASP A 1 86 ? -10.641 0.445 -1.425 1.00 84.06 86 ASP A CA 1
ATOM 673 C C . ASP A 1 86 ? -10.190 0.619 0.043 1.00 84.06 86 ASP A C 1
ATOM 675 O O . ASP A 1 86 ? -10.106 -0.356 0.796 1.00 84.06 86 ASP A O 1
ATOM 679 N N . LEU A 1 87 ? -9.912 1.870 0.435 1.00 78.12 87 LEU A N 1
ATOM 680 C CA . LEU A 1 87 ? -9.525 2.312 1.785 1.00 78.12 87 LEU A CA 1
ATOM 681 C C . LEU A 1 87 ? -10.637 3.118 2.477 1.00 78.12 87 LEU A C 1
ATOM 683 O O . LEU A 1 87 ? -11.398 3.842 1.784 1.00 78.12 87 LEU A O 1
#

Secondary structure (DSSP, 8-state):
---TTHHHHHHHHHHHHTTS------TTEEEEEEEETTEEEEEEEE--SSSEE-EEE-TT---EEE-BSSSSTT-B-EESS-PEEE-

Sequence (87 aa):
MKNQFLLPVLAMILAVGMSFTTLEANEGYVTGWIDGPNGWEQVNVDCEMGDFDCEVRFLPNPTHYQVYLTQGYSNPLKSVSEEVIDL

Radius of gyration: 21.45 Å; chains: 1; bounding box: 27×48×63 Å

Foldseek 3Di:
DPDVVVVVVVVVVVVVVVVPPPPPPVVQFDWWWWQDPVGIDIDTDRADADDAFAWEDEPPGPDITFTARDRDDPGTGHHNDPDYHYD

pLDDT: mean 79.36, std 12.16, range [49.56, 93.0]